Protein AF-A0A2N3DDF2-F1 (afdb_monomer_lite)

Sequence (74 aa):
MISFEMTDATTYDQLQIYLDQQGLTDLLAQLKFLSDRRTDHVHLMAESWGGSHLREEPISVEAVPIRHVKVCLV

Secondary structure (DSSP, 8-state):
-EEEEES-TTT---EEEEE-HHHHHHHHHHHHHHHTTS-SEEEEE-GGGT-SSB-SS-SSTTSEE--EEEEE--

Structure (mmCIF, N/CA/C/O backbone):
data_AF-A0A2N3DDF2-F1
#
_entry.id   AF-A0A2N3DDF2-F1
#
loop_
_atom_site.group_PDB
_atom_site.id
_atom_site.type_symbol
_atom_site.label_atom_id
_atom_site.label_alt_id
_atom_site.label_comp_id
_atom_site.label_asym_id
_atom_site.label_entity_id
_atom_site.label_seq_id
_atom_site.pdbx_PDB_ins_code
_atom_site.Cartn_x
_atom_site.Cartn_y
_atom_site.Cartn_z
_atom_site.occupancy
_atom_s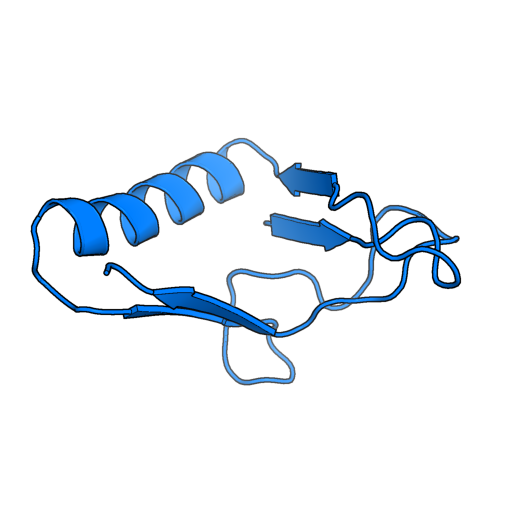ite.B_iso_or_equiv
_atom_site.auth_seq_id
_atom_site.auth_comp_id
_atom_site.auth_asym_id
_atom_site.auth_atom_id
_atom_site.pdbx_PDB_model_num
ATOM 1 N N . MET A 1 1 ? 10.050 3.890 2.453 1.00 87.44 1 MET A N 1
ATOM 2 C CA . MET A 1 1 ? 9.081 4.188 1.372 1.00 87.44 1 MET A CA 1
ATOM 3 C C . MET A 1 1 ? 8.503 2.890 0.811 1.00 87.44 1 MET A C 1
ATOM 5 O O . MET A 1 1 ? 9.242 1.914 0.733 1.00 87.44 1 MET A O 1
ATOM 9 N N . ILE A 1 2 ? 7.206 2.846 0.482 1.00 95.12 2 ILE A N 1
ATOM 10 C CA . ILE A 1 2 ? 6.481 1.608 0.128 1.00 95.12 2 ILE A CA 1
ATOM 11 C C . ILE A 1 2 ? 6.199 1.560 -1.382 1.00 95.12 2 ILE A C 1
ATOM 13 O O . ILE A 1 2 ? 5.897 2.585 -1.980 1.00 95.12 2 ILE A O 1
ATOM 17 N N . SER A 1 3 ? 6.253 0.387 -2.006 1.00 94.62 3 SER A N 1
ATOM 18 C CA . SER A 1 3 ? 5.812 0.153 -3.385 1.00 94.62 3 SER A CA 1
ATOM 19 C C . SER A 1 3 ? 4.857 -1.035 -3.425 1.00 94.62 3 SER A C 1
ATOM 21 O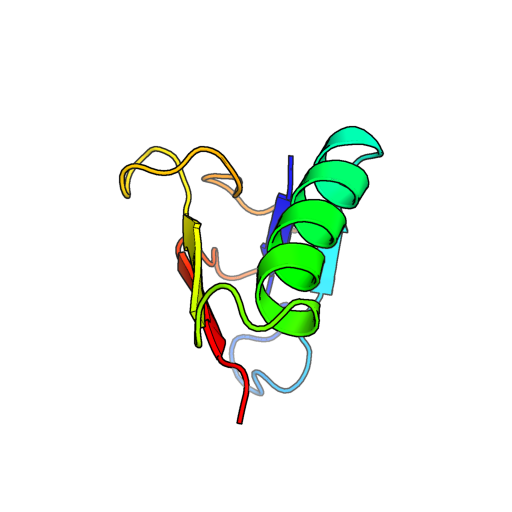 O . SER A 1 3 ? 5.181 -2.098 -2.897 1.00 94.62 3 SER A O 1
ATOM 23 N N . PHE A 1 4 ? 3.680 -0.844 -4.019 1.00 93.44 4 PHE A N 1
ATOM 24 C CA . PHE A 1 4 ? 2.702 -1.900 -4.277 1.00 93.44 4 PHE A CA 1
ATOM 25 C C . PHE A 1 4 ? 2.744 -2.219 -5.767 1.00 93.44 4 PHE A C 1
ATOM 27 O O . PHE A 1 4 ? 2.528 -1.337 -6.597 1.00 93.44 4 PHE A O 1
ATOM 34 N N . GLU A 1 5 ? 3.042 -3.467 -6.100 1.00 91.94 5 GLU A N 1
ATOM 35 C CA . GLU A 1 5 ? 3.378 -3.864 -7.463 1.00 91.94 5 GLU A CA 1
ATOM 36 C C . GLU A 1 5 ? 2.617 -5.117 -7.873 1.00 91.94 5 GLU A C 1
ATOM 38 O O . GLU A 1 5 ? 2.610 -6.125 -7.165 1.00 91.94 5 GLU A O 1
ATOM 43 N N . MET A 1 6 ? 1.996 -5.052 -9.049 1.00 89.12 6 MET A N 1
ATOM 44 C CA . MET A 1 6 ? 1.430 -6.215 -9.727 1.00 89.12 6 MET A CA 1
ATOM 45 C C . MET A 1 6 ? 2.402 -6.630 -10.825 1.00 89.12 6 MET A C 1
ATOM 47 O O . MET A 1 6 ? 2.647 -5.861 -11.754 1.00 89.12 6 MET A O 1
ATOM 51 N N . THR A 1 7 ? 2.978 -7.823 -10.687 1.00 75.44 7 THR A N 1
ATOM 52 C CA . THR A 1 7 ? 4.044 -8.338 -11.562 1.00 75.44 7 THR A CA 1
ATOM 53 C C . THR A 1 7 ? 3.531 -9.050 -12.811 1.00 75.44 7 THR A C 1
ATOM 55 O O . THR A 1 7 ? 4.308 -9.306 -13.719 1.00 75.44 7 THR A O 1
ATOM 58 N N . ASP A 1 8 ? 2.235 -9.353 -12.882 1.00 74.06 8 ASP A N 1
ATOM 59 C CA . ASP A 1 8 ? 1.597 -9.904 -14.076 1.00 74.06 8 ASP A CA 1
ATOM 60 C C . ASP A 1 8 ? 0.328 -9.109 -14.384 1.00 74.06 8 ASP A C 1
ATOM 62 O O . ASP A 1 8 ? -0.688 -9.213 -13.694 1.00 74.06 8 ASP A O 1
ATOM 66 N N . ALA A 1 9 ? 0.408 -8.290 -15.433 1.00 65.38 9 ALA A N 1
ATOM 67 C CA . ALA A 1 9 ? -0.694 -7.457 -15.894 1.00 65.38 9 ALA A CA 1
ATOM 68 C C . ALA A 1 9 ? -1.810 -8.249 -16.599 1.00 65.38 9 ALA A C 1
ATOM 70 O O . ALA A 1 9 ? -2.781 -7.657 -17.056 1.00 65.38 9 ALA A O 1
ATOM 71 N N . THR A 1 10 ? -1.667 -9.564 -16.759 1.00 69.56 10 THR A N 1
ATOM 72 C CA . THR A 1 10 ? -2.687 -10.404 -17.396 1.00 69.56 10 THR A CA 1
ATOM 73 C C . THR A 1 10 ? -3.513 -11.175 -16.380 1.00 69.56 10 THR A C 1
ATOM 75 O O . THR A 1 10 ? -4.719 -11.322 -16.573 1.00 69.56 10 THR A O 1
ATOM 78 N N . THR A 1 11 ? -2.894 -11.619 -15.286 1.00 71.38 11 THR A N 1
ATOM 79 C CA . THR A 1 11 ? -3.577 -12.378 -14.231 1.00 71.38 11 THR A CA 1
ATOM 80 C C . THR A 1 11 ? -3.956 -11.508 -13.040 1.00 71.38 11 THR A C 1
ATOM 82 O O . THR A 1 11 ? -5.007 -11.729 -12.452 1.00 71.38 11 THR A O 1
ATOM 85 N N . TYR A 1 12 ? -3.155 -10.488 -12.700 1.00 73.06 12 TYR A N 1
ATOM 86 C CA . TYR A 1 12 ? -3.343 -9.641 -11.513 1.00 73.06 12 TYR A CA 1
ATOM 87 C C . TYR A 1 12 ? -3.552 -10.431 -10.199 1.00 73.06 12 TYR A C 1
ATOM 89 O O . TYR A 1 12 ? -4.085 -9.896 -9.228 1.00 73.06 12 TYR A O 1
ATOM 97 N N . ASP A 1 13 ? -3.108 -11.692 -10.146 1.00 82.50 13 ASP A N 1
ATOM 98 C CA . ASP A 1 13 ? -3.376 -12.602 -9.023 1.00 82.50 13 ASP A CA 1
ATOM 99 C C . ASP A 1 13 ? -2.396 -12.418 -7.856 1.00 82.50 13 ASP A C 1
ATOM 101 O O . ASP A 1 13 ? -2.637 -12.887 -6.741 1.00 82.50 13 ASP A O 1
ATOM 105 N N . GLN A 1 14 ? -1.274 -11.735 -8.098 1.00 85.44 14 GLN A N 1
ATOM 106 C CA . GLN A 1 14 ? -0.234 -11.521 -7.103 1.00 85.44 14 GLN A CA 1
ATOM 107 C C . GLN A 1 14 ? 0.075 -10.036 -6.921 1.00 85.44 14 GLN A C 1
ATOM 109 O O . GLN A 1 14 ? 0.449 -9.332 -7.859 1.00 85.44 14 GLN A O 1
ATOM 114 N N . LEU A 1 15 ? -0.002 -9.597 -5.665 1.00 88.88 15 LEU A N 1
ATOM 115 C CA . LEU A 1 15 ? 0.496 -8.309 -5.206 1.00 88.88 15 LEU A CA 1
ATOM 116 C C . LEU A 1 15 ? 1.811 -8.517 -4.454 1.00 88.88 15 LEU A C 1
ATOM 118 O O . LEU A 1 15 ? 1.867 -9.264 -3.475 1.00 88.88 15 LEU A O 1
ATOM 122 N N . GLN A 1 16 ? 2.854 -7.817 -4.881 1.00 91.62 16 GLN A N 1
ATOM 123 C CA . GLN A 1 16 ? 4.114 -7.717 -4.157 1.00 91.62 16 GLN A CA 1
ATOM 124 C C . GLN A 1 16 ? 4.189 -6.353 -3.473 1.00 91.62 16 GLN A C 1
ATOM 126 O O . GLN A 1 16 ? 3.835 -5.331 -4.061 1.00 91.62 16 GLN A O 1
ATOM 131 N N . ILE A 1 17 ? 4.625 -6.336 -2.212 1.00 94.06 17 ILE A N 1
ATOM 132 C CA . ILE A 1 17 ? 4.804 -5.102 -1.445 1.00 94.06 17 ILE A CA 1
ATOM 133 C C . ILE A 1 17 ? 6.279 -4.988 -1.085 1.00 94.06 17 ILE A C 1
ATOM 135 O O . ILE A 1 17 ? 6.797 -5.779 -0.295 1.00 94.06 17 ILE A O 1
ATOM 139 N N . TYR A 1 18 ? 6.946 -3.991 -1.652 1.00 95.06 18 TYR A N 1
ATOM 140 C CA . TYR A 1 18 ? 8.325 -3.670 -1.323 1.00 95.06 18 TYR A CA 1
ATOM 141 C C . TYR A 1 18 ? 8.369 -2.494 -0.364 1.00 95.06 18 TYR A C 1
ATOM 143 O O . TYR A 1 18 ? 7.686 -1.490 -0.553 1.00 95.06 18 TYR A O 1
ATOM 151 N N . LEU A 1 19 ? 9.186 -2.600 0.673 1.00 95.69 19 LEU A N 1
ATOM 152 C CA . LEU A 1 19 ? 9.291 -1.579 1.703 1.00 95.69 19 LEU A CA 1
ATOM 153 C C . LEU A 1 19 ? 10.61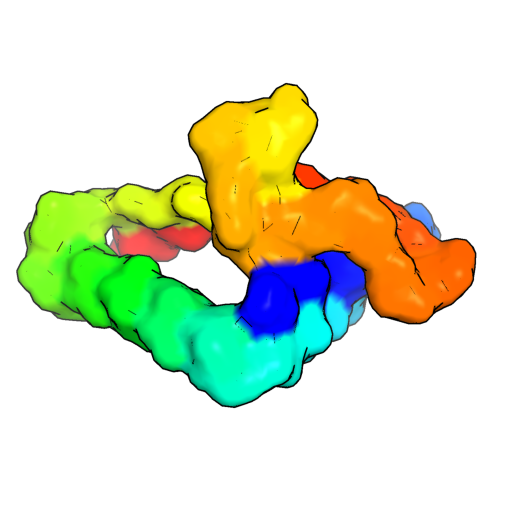9 -1.698 2.440 1.00 95.69 19 LEU A C 1
ATOM 155 O O . LEU A 1 19 ? 11.114 -2.794 2.696 1.00 95.69 19 LEU A O 1
ATOM 159 N N . ASP A 1 20 ? 11.180 -0.546 2.787 1.00 95.44 20 ASP A N 1
ATOM 160 C CA . ASP A 1 20 ? 12.266 -0.443 3.756 1.00 95.44 20 ASP A CA 1
ATOM 161 C C . ASP A 1 20 ? 11.714 -0.424 5.196 1.00 95.44 20 ASP A C 1
ATOM 163 O O . ASP A 1 20 ? 10.503 -0.475 5.433 1.00 95.44 20 ASP A O 1
ATOM 167 N N . GLN A 1 21 ? 12.608 -0.323 6.182 1.00 96.62 21 GLN A N 1
ATOM 168 C CA . GLN A 1 21 ? 12.229 -0.306 7.596 1.00 96.62 21 GLN A CA 1
ATOM 169 C C . GLN A 1 21 ? 11.290 0.861 7.958 1.00 96.62 21 GLN A C 1
ATOM 171 O O . GLN A 1 21 ? 10.400 0.703 8.801 1.00 96.62 21 GLN A O 1
ATOM 176 N N . GLN A 1 22 ? 11.462 2.027 7.326 1.00 95.56 22 GLN A N 1
ATOM 177 C CA . GLN A 1 22 ? 10.586 3.178 7.551 1.00 95.56 22 GLN A CA 1
ATOM 178 C C . GLN A 1 22 ? 9.198 2.914 6.957 1.00 95.56 22 GLN A C 1
ATOM 180 O O . GLN A 1 22 ? 8.199 3.087 7.643 1.00 95.56 22 GLN A O 1
ATOM 185 N N . GLY A 1 23 ? 9.136 2.389 5.732 1.00 95.62 23 GLY A N 1
ATOM 186 C CA . GLY A 1 23 ? 7.893 2.011 5.064 1.00 95.62 23 GLY A CA 1
ATOM 187 C C . GLY A 1 23 ? 7.118 0.939 5.829 1.00 95.62 23 GLY A C 1
ATOM 188 O O . GLY A 1 23 ? 5.895 1.022 5.911 1.00 95.62 23 GLY A O 1
ATOM 189 N N . LEU A 1 24 ? 7.809 -0.021 6.455 1.00 97.25 24 LEU A N 1
ATOM 190 C CA . LEU A 1 24 ? 7.172 -0.981 7.363 1.00 97.25 24 LEU A CA 1
ATOM 191 C C . LEU A 1 24 ? 6.513 -0.283 8.549 1.00 97.25 24 LEU A C 1
ATOM 193 O O . LEU A 1 24 ? 5.368 -0.573 8.888 1.00 97.25 24 LEU A O 1
ATOM 197 N N . THR A 1 25 ? 7.243 0.638 9.172 1.00 97.25 25 THR A N 1
ATOM 198 C CA . THR A 1 25 ? 6.763 1.394 10.332 1.00 97.25 25 THR A CA 1
ATOM 199 C C . THR A 1 25 ? 5.539 2.236 9.965 1.00 97.25 25 THR A C 1
ATOM 201 O O . THR A 1 25 ? 4.541 2.209 10.685 1.00 97.25 25 THR A O 1
ATOM 204 N N . ASP A 1 26 ? 5.575 2.911 8.816 1.00 95.56 26 ASP A N 1
ATOM 205 C CA . ASP A 1 26 ? 4.471 3.736 8.322 1.00 95.56 26 ASP A CA 1
ATOM 206 C C . ASP A 1 26 ? 3.233 2.884 8.010 1.00 95.56 26 ASP A C 1
ATOM 208 O O . ASP A 1 26 ? 2.124 3.222 8.430 1.00 95.56 26 ASP A O 1
ATOM 212 N N . LEU A 1 27 ? 3.412 1.741 7.336 1.00 96.69 27 LEU A N 1
ATOM 213 C CA . LEU A 1 27 ? 2.317 0.816 7.036 1.00 96.69 27 LEU A CA 1
ATOM 214 C C . LEU A 1 27 ? 1.661 0.298 8.320 1.00 96.69 27 LEU A C 1
ATOM 216 O O . LEU A 1 27 ? 0.437 0.325 8.444 1.00 96.69 27 LEU A O 1
ATOM 220 N N . LEU A 1 28 ? 2.464 -0.128 9.299 1.00 97.81 28 LEU A N 1
ATOM 221 C CA . LEU A 1 28 ? 1.960 -0.592 10.591 1.00 97.81 28 LEU A CA 1
ATOM 222 C C . LEU A 1 28 ? 1.188 0.501 11.333 1.00 97.81 28 LEU A C 1
ATOM 224 O O . LEU A 1 28 ? 0.154 0.206 11.930 1.00 97.81 28 LEU A O 1
ATOM 228 N N . ALA A 1 29 ? 1.642 1.756 11.276 1.00 96.62 29 ALA A N 1
ATOM 229 C CA . ALA A 1 29 ? 0.913 2.870 11.869 1.00 96.62 29 ALA A CA 1
ATOM 230 C C . ALA A 1 29 ? -0.478 3.021 11.234 1.00 96.62 29 ALA A C 1
ATOM 232 O O . ALA A 1 29 ? -1.468 3.071 11.962 1.00 96.62 29 ALA A O 1
ATOM 233 N N . GLN A 1 30 ? -0.579 3.010 9.901 1.00 96.75 30 GLN A N 1
ATOM 234 C CA . GLN A 1 30 ? -1.862 3.118 9.188 1.00 96.75 30 GLN A CA 1
ATOM 235 C C . GLN A 1 30 ? -2.804 1.949 9.511 1.00 96.75 30 GLN A C 1
ATOM 237 O O . GLN A 1 30 ? -3.978 2.158 9.820 1.00 96.75 30 GLN A O 1
ATOM 242 N N . LEU A 1 31 ? -2.284 0.719 9.534 1.00 97.31 31 LEU A N 1
ATOM 243 C CA . LEU A 1 31 ? -3.058 -0.458 9.938 1.00 97.31 31 LEU A CA 1
ATOM 244 C C . LEU A 1 31 ? -3.496 -0.384 11.407 1.00 97.31 31 LEU A C 1
ATOM 246 O O . LEU A 1 31 ? -4.584 -0.844 11.746 1.00 97.31 31 LEU A O 1
ATOM 250 N N . LYS A 1 32 ? -2.699 0.248 12.274 1.00 97.88 32 LYS A N 1
ATOM 251 C CA . LYS A 1 32 ? -3.068 0.478 13.672 1.00 97.88 32 LYS A CA 1
ATOM 252 C C . LYS A 1 32 ? -4.222 1.473 13.826 1.00 97.88 32 LYS A C 1
ATOM 254 O O . LYS A 1 32 ? -5.087 1.263 14.673 1.00 97.88 32 LYS A O 1
ATOM 259 N N . PHE A 1 33 ? -4.296 2.523 13.002 1.00 96.75 33 PHE A N 1
ATOM 260 C CA . PHE A 1 33 ? -5.469 3.413 12.989 1.00 96.75 33 PHE A CA 1
ATOM 261 C C . PHE A 1 33 ? -6.760 2.644 12.683 1.00 96.75 33 PHE A C 1
ATOM 263 O O . PHE A 1 33 ? -7.785 2.901 13.322 1.00 96.75 33 PHE A O 1
ATOM 270 N N . LEU A 1 34 ? -6.693 1.686 11.752 1.00 97.25 34 LEU A N 1
ATOM 271 C CA . LEU A 1 34 ? -7.804 0.783 11.455 1.00 97.25 34 LEU A CA 1
ATOM 272 C C . LEU A 1 34 ? -8.099 -0.145 12.635 1.00 97.25 34 LEU A C 1
ATOM 274 O O . LEU A 1 34 ? -9.234 -0.191 13.099 1.00 97.25 34 LEU A O 1
ATOM 278 N N . SER A 1 35 ? -7.096 -0.849 13.172 1.00 97.38 35 SER A N 1
ATOM 279 C CA . SER A 1 35 ? -7.312 -1.805 14.270 1.00 97.38 35 SER A CA 1
ATOM 280 C C . SER A 1 35 ? -7.913 -1.150 15.512 1.00 97.38 35 SER A C 1
ATOM 282 O O . SER A 1 35 ? -8.769 -1.732 16.173 1.00 97.38 35 SER A O 1
ATOM 284 N N . ASP A 1 36 ? -7.497 0.084 15.802 1.00 97.69 36 ASP A N 1
ATOM 285 C CA . ASP A 1 36 ? -7.986 0.876 16.930 1.00 97.69 36 ASP A CA 1
ATOM 286 C C . ASP A 1 36 ? -9.363 1.520 16.640 1.00 97.69 36 ASP A C 1
ATOM 288 O O . ASP A 1 36 ? -9.862 2.301 17.451 1.00 97.69 36 ASP A O 1
ATOM 292 N N . ARG A 1 37 ? -9.983 1.216 15.486 1.00 95.81 37 ARG A N 1
ATOM 293 C CA . ARG A 1 37 ? -11.274 1.744 15.004 1.00 95.81 37 ARG A CA 1
ATOM 294 C C . ARG A 1 37 ? -11.352 3.272 14.987 1.00 95.81 37 ARG A C 1
ATOM 296 O O . ARG A 1 37 ? -12.412 3.856 15.201 1.00 95.81 37 ARG A O 1
ATOM 303 N N . ARG A 1 38 ? -10.226 3.937 14.722 1.00 96.50 38 ARG A N 1
ATOM 304 C CA . ARG A 1 38 ? -10.163 5.405 14.613 1.00 96.50 38 ARG A CA 1
ATOM 305 C C . ARG A 1 38 ? -10.669 5.918 13.264 1.00 96.50 38 ARG A C 1
ATOM 307 O O . ARG A 1 38 ? -10.974 7.099 13.144 1.00 96.50 38 ARG A O 1
ATOM 314 N N . THR A 1 39 ? -10.719 5.038 12.271 1.00 96.88 39 THR A N 1
ATOM 315 C CA . THR A 1 39 ? -11.260 5.246 10.926 1.00 96.88 39 THR A CA 1
ATOM 316 C C . THR A 1 39 ? -11.699 3.888 10.371 1.00 96.88 39 THR A C 1
ATOM 318 O O . THR A 1 39 ? -11.250 2.848 10.857 1.00 96.88 39 THR A O 1
ATOM 321 N N . ASP A 1 40 ? -12.569 3.886 9.368 1.00 96.50 40 ASP A N 1
ATOM 322 C CA . ASP A 1 40 ? -13.002 2.699 8.620 1.00 96.50 40 ASP A CA 1
ATOM 323 C C . ASP A 1 40 ? -12.148 2.455 7.364 1.00 96.50 40 ASP A C 1
ATOM 325 O O . ASP A 1 40 ? -12.205 1.382 6.767 1.00 96.50 40 ASP A O 1
ATOM 329 N N . HIS A 1 41 ? -11.324 3.424 6.960 1.00 97.50 41 HIS A N 1
ATOM 330 C CA . HIS A 1 41 ? -10.384 3.265 5.858 1.00 97.50 41 HIS A CA 1
ATOM 331 C C . HIS A 1 41 ? -9.148 4.159 5.989 1.00 97.50 41 HIS A C 1
ATOM 333 O O . HIS A 1 41 ? -9.166 5.199 6.650 1.00 97.50 41 HIS A O 1
ATOM 339 N N . VAL A 1 42 ? -8.074 3.758 5.310 1.00 97.25 42 VAL A N 1
ATOM 340 C CA . VAL A 1 42 ? -6.842 4.541 5.137 1.00 97.25 42 VAL A CA 1
ATOM 341 C C . VAL A 1 42 ? -6.436 4.574 3.668 1.00 97.25 42 VAL A C 1
ATOM 343 O O . VAL A 1 42 ? -6.759 3.667 2.895 1.00 97.25 42 VAL A O 1
ATOM 346 N N . HIS A 1 43 ? -5.717 5.628 3.293 1.00 97.12 43 HIS A N 1
ATOM 347 C CA . HIS A 1 43 ? -5.203 5.836 1.946 1.00 97.12 43 HIS A CA 1
ATOM 348 C C . HIS A 1 43 ? -3.680 5.947 1.970 1.00 97.12 43 HIS A C 1
ATOM 350 O O . HIS A 1 43 ? -3.123 6.828 2.622 1.00 97.12 43 HIS A O 1
ATOM 356 N N . LEU A 1 44 ? -3.019 5.086 1.206 1.00 96.44 44 LEU A N 1
ATOM 357 C CA . LEU A 1 44 ? -1.606 5.204 0.873 1.00 96.44 44 LEU A CA 1
ATOM 358 C C . LEU A 1 44 ? -1.535 5.761 -0.549 1.00 96.44 44 LEU A C 1
ATOM 360 O O . LEU A 1 44 ? -2.164 5.220 -1.457 1.00 96.44 44 LEU A O 1
ATOM 364 N N . MET A 1 45 ? -0.824 6.867 -0.738 1.00 96.62 45 MET A N 1
ATOM 365 C CA . MET A 1 45 ? -0.735 7.571 -2.020 1.00 96.62 45 MET A CA 1
ATOM 366 C C . MET A 1 45 ? 0.709 7.958 -2.312 1.00 96.62 45 MET A C 1
ATOM 368 O O . MET A 1 45 ? 1.484 8.189 -1.374 1.00 96.62 45 MET A O 1
ATOM 372 N N . ALA A 1 46 ? 1.036 8.018 -3.600 1.00 95.62 46 ALA A N 1
ATOM 373 C CA . ALA A 1 46 ? 2.264 8.621 -4.104 1.00 95.62 46 ALA A CA 1
ATOM 374 C C . ALA A 1 46 ? 2.161 10.162 -4.089 1.00 95.62 46 ALA A C 1
ATOM 376 O O . ALA A 1 46 ? 1.069 10.718 -3.921 1.00 95.62 46 ALA A O 1
ATOM 377 N N . GLU A 1 47 ? 3.284 10.857 -4.253 1.00 94.38 47 GLU A N 1
ATOM 378 C CA . GLU A 1 47 ? 3.373 12.326 -4.195 1.00 94.38 47 GLU A CA 1
ATOM 379 C C . GLU A 1 47 ? 2.544 13.018 -5.276 1.00 94.38 47 GLU A C 1
ATOM 381 O O . GLU A 1 47 ? 1.830 13.982 -4.996 1.00 94.38 47 GLU A O 1
ATOM 386 N N . SER A 1 48 ? 2.536 12.471 -6.488 1.00 94.50 48 SER A N 1
ATOM 387 C CA . SER A 1 48 ? 1.742 12.939 -7.623 1.00 94.50 48 SER A CA 1
ATOM 388 C C . SER A 1 48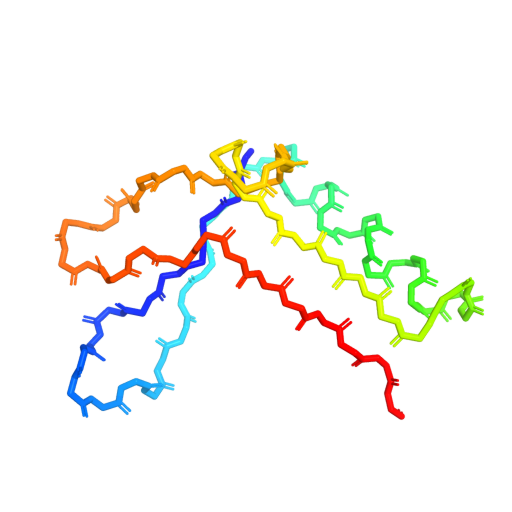 ? 0.233 12.886 -7.357 1.00 94.50 48 SER A C 1
ATOM 390 O O . SER A 1 48 ? -0.541 13.546 -8.049 1.00 94.50 48 SER A O 1
ATOM 392 N N . TRP A 1 49 ? -0.188 12.124 -6.343 1.00 93.69 49 TRP A N 1
ATOM 393 C CA . TRP A 1 49 ? -1.573 11.977 -5.890 1.00 93.69 49 TRP A CA 1
ATOM 394 C C . TRP A 1 49 ? -1.806 12.614 -4.509 1.00 93.69 49 TRP A C 1
ATOM 396 O O . TRP A 1 49 ? -2.842 12.395 -3.885 1.00 93.69 49 TRP A O 1
ATOM 406 N N . GLY A 1 50 ? -0.859 13.423 -4.022 1.00 92.31 50 GLY A N 1
ATOM 407 C CA . GLY A 1 50 ? -0.978 14.166 -2.767 1.00 92.31 50 GLY A CA 1
ATOM 408 C C . GLY A 1 50 ? -0.686 13.350 -1.505 1.00 92.31 50 GLY A C 1
ATOM 409 O O . GLY A 1 50 ? -1.088 13.756 -0.415 1.00 92.31 50 GLY A O 1
ATOM 410 N N . GLY A 1 51 ? -0.019 12.199 -1.629 1.00 92.25 51 GLY A N 1
ATOM 411 C CA . GLY A 1 51 ? 0.496 11.421 -0.500 1.00 92.25 51 GLY A CA 1
ATOM 412 C C . GLY A 1 51 ? 2.017 11.451 -0.389 1.00 92.25 51 GLY A C 1
ATOM 413 O O . GLY A 1 51 ? 2.694 12.183 -1.091 1.00 92.25 51 GLY A O 1
ATOM 414 N N . SER A 1 52 ? 2.564 10.636 0.507 1.00 93.50 52 SER A N 1
ATOM 415 C CA . SER A 1 52 ? 4.016 10.443 0.662 1.00 93.50 52 SER A CA 1
ATOM 416 C C . SER A 1 52 ? 4.381 9.002 1.036 1.00 93.50 52 SER A C 1
ATOM 418 O O . SER A 1 52 ? 5.516 8.699 1.398 1.00 93.50 52 SER A O 1
ATOM 420 N N . HIS A 1 53 ? 3.402 8.097 0.985 1.00 94.12 53 HIS A N 1
ATOM 421 C CA . HIS A 1 53 ? 3.551 6.727 1.471 1.00 94.12 53 HIS A CA 1
ATOM 422 C C . HIS A 1 53 ? 4.123 5.813 0.386 1.00 94.12 53 HIS A C 1
ATOM 424 O O . HIS A 1 53 ? 4.925 4.918 0.677 1.00 94.12 53 HIS A O 1
ATOM 430 N N . LEU A 1 54 ? 3.679 6.030 -0.856 1.00 95.00 54 LEU A N 1
ATOM 431 C CA . LEU A 1 54 ? 3.994 5.180 -1.996 1.00 95.00 54 LEU A CA 1
ATOM 432 C C . LEU A 1 54 ? 5.071 5.802 -2.883 1.00 95.00 54 LEU A C 1
ATOM 434 O O . LEU A 1 54 ? 5.170 7.023 -2.993 1.00 95.00 54 LEU A O 1
ATOM 438 N N . ARG A 1 55 ? 5.855 4.951 -3.545 1.00 93.12 55 ARG A N 1
ATOM 439 C CA . ARG A 1 55 ? 6.745 5.367 -4.632 1.00 93.12 55 ARG A CA 1
ATOM 440 C C . ARG A 1 55 ? 5.934 5.759 -5.867 1.00 93.12 55 ARG A C 1
ATOM 442 O O . ARG A 1 55 ? 4.873 5.199 -6.127 1.00 93.12 55 ARG A O 1
ATOM 449 N N . GLU A 1 56 ? 6.481 6.683 -6.651 1.00 91.94 56 GLU A N 1
ATOM 450 C CA . GLU A 1 56 ? 5.956 7.017 -7.984 1.00 91.94 56 GLU A CA 1
ATOM 451 C C . GLU A 1 56 ? 6.187 5.902 -9.002 1.00 91.94 56 GLU A C 1
ATOM 453 O O . GLU A 1 56 ? 5.334 5.634 -9.851 1.00 91.94 56 GLU A O 1
ATOM 458 N N . GLU A 1 57 ? 7.355 5.274 -8.885 1.00 92.06 57 GLU A N 1
ATOM 459 C CA . GLU A 1 57 ? 7.877 4.288 -9.817 1.00 92.06 57 GLU A CA 1
ATOM 460 C C . GLU A 1 57 ? 8.062 2.942 -9.106 1.00 92.06 57 GLU A C 1
ATOM 462 O O . GLU A 1 57 ? 8.512 2.915 -7.948 1.00 92.06 57 GLU A O 1
ATOM 467 N N . PRO A 1 58 ? 7.738 1.828 -9.785 1.00 91.25 58 PRO A N 1
ATOM 468 C CA . PRO A 1 58 ? 7.909 0.498 -9.231 1.00 91.25 58 PRO A CA 1
ATOM 469 C C . PRO A 1 58 ? 9.399 0.150 -9.098 1.00 91.25 58 PRO A C 1
ATOM 471 O O . PRO A 1 58 ? 10.272 0.729 -9.747 1.00 91.25 58 PRO A O 1
ATOM 474 N N . ILE A 1 59 ? 9.699 -0.809 -8.228 1.00 91.50 59 ILE A N 1
ATOM 475 C CA . ILE A 1 59 ? 11.018 -1.423 -8.095 1.00 91.50 59 ILE A CA 1
ATOM 476 C C . ILE A 1 59 ? 11.240 -2.420 -9.228 1.00 91.50 59 ILE A C 1
ATOM 478 O O . ILE A 1 59 ? 12.319 -2.439 -9.821 1.00 91.50 59 ILE A O 1
ATOM 482 N N . SER A 1 60 ? 10.238 -3.247 -9.528 1.00 88.12 60 SER A N 1
ATOM 483 C CA . SER A 1 60 ? 10.289 -4.166 -10.655 1.00 88.12 60 SER A CA 1
ATOM 484 C C . SER A 1 60 ? 9.991 -3.436 -11.960 1.00 88.12 60 SER A C 1
ATOM 486 O O . SER A 1 60 ? 8.993 -2.730 -12.089 1.00 88.12 60 SER A O 1
ATOM 488 N N . VAL A 1 61 ? 10.840 -3.658 -12.963 1.00 84.00 61 VAL A N 1
ATOM 489 C CA . VAL A 1 61 ? 10.699 -3.065 -14.305 1.00 84.00 61 VAL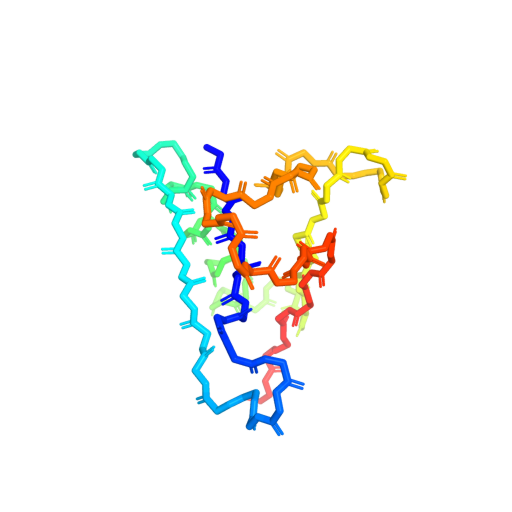 A CA 1
ATOM 490 C C . VAL A 1 61 ? 9.457 -3.591 -15.034 1.00 84.00 61 VAL A C 1
ATOM 492 O O . VAL A 1 61 ? 8.912 -2.915 -15.901 1.00 84.00 61 VAL A O 1
ATOM 495 N N . GLU A 1 62 ? 8.999 -4.789 -14.679 1.00 84.31 62 GLU A N 1
ATOM 496 C CA . GLU A 1 62 ? 7.848 -5.448 -15.306 1.00 84.31 62 GLU A CA 1
ATOM 497 C C . GLU A 1 62 ? 6.525 -5.130 -14.593 1.00 84.31 62 GLU A C 1
ATOM 499 O O . GLU A 1 62 ? 5.458 -5.527 -15.060 1.00 84.31 62 GLU A O 1
ATOM 504 N N . ALA A 1 63 ? 6.574 -4.419 -13.462 1.00 86.00 63 ALA A N 1
ATOM 505 C CA . ALA A 1 63 ? 5.391 -4.149 -12.664 1.00 86.00 63 ALA A CA 1
ATOM 506 C C . ALA A 1 63 ? 4.589 -2.942 -13.162 1.00 86.00 63 ALA A C 1
ATOM 508 O O . ALA A 1 63 ? 5.124 -1.929 -13.616 1.00 86.00 63 ALA A O 1
ATOM 509 N N . VAL A 1 64 ? 3.270 -3.027 -12.984 1.00 83.75 64 VAL A N 1
ATOM 510 C CA . VAL A 1 64 ? 2.376 -1.876 -13.148 1.00 83.75 64 VAL A CA 1
ATOM 511 C C . VAL A 1 64 ? 2.427 -1.014 -11.877 1.00 83.75 64 VAL A C 1
ATOM 513 O O . VAL A 1 64 ? 2.201 -1.550 -10.787 1.00 83.75 64 VAL A O 1
ATOM 516 N N . PRO A 1 65 ? 2.673 0.309 -11.975 1.00 80.50 65 PRO A N 1
ATOM 517 C CA . PRO A 1 65 ? 2.724 1.185 -10.807 1.00 80.50 65 PRO A CA 1
ATOM 518 C C . PRO A 1 65 ? 1.347 1.354 -10.158 1.00 80.50 65 PRO A C 1
ATOM 520 O O . PRO A 1 65 ? 0.394 1.789 -10.810 1.00 80.50 65 PRO A O 1
ATOM 523 N N . ILE A 1 66 ? 1.256 1.106 -8.849 1.00 90.44 66 ILE A N 1
ATOM 524 C CA . ILE A 1 66 ? 0.083 1.449 -8.037 1.00 90.44 66 ILE A CA 1
ATOM 525 C C . ILE A 1 66 ? 0.389 2.707 -7.221 1.00 90.44 66 ILE A C 1
ATOM 527 O O . ILE A 1 66 ? 1.129 2.669 -6.241 1.00 90.44 66 ILE A O 1
ATOM 531 N N . ARG A 1 67 ? -0.229 3.829 -7.604 1.00 94.12 67 ARG A N 1
ATOM 532 C CA . ARG A 1 67 ? -0.038 5.143 -6.954 1.00 94.12 67 ARG A CA 1
ATOM 533 C C . ARG A 1 67 ? -1.062 5.453 -5.862 1.00 94.12 67 ARG A C 1
ATOM 535 O O . ARG A 1 67 ? -0.942 6.464 -5.173 1.00 94.12 67 ARG A O 1
ATOM 542 N N . HIS A 1 68 ? -2.060 4.585 -5.691 1.00 95.69 68 HIS A N 1
ATOM 543 C CA . HIS A 1 68 ? -3.116 4.717 -4.690 1.00 95.69 68 HIS A CA 1
ATOM 544 C C . HIS A 1 68 ? -3.569 3.348 -4.197 1.00 95.69 68 HIS A C 1
ATOM 546 O O . HIS A 1 68 ? -4.041 2.525 -4.976 1.00 95.69 68 HIS A O 1
ATOM 552 N N . VAL A 1 69 ? -3.464 3.126 -2.890 1.00 95.50 69 VAL A N 1
ATOM 553 C CA . VAL A 1 69 ? -3.995 1.942 -2.213 1.00 95.50 69 VAL A CA 1
ATOM 554 C C . VAL A 1 69 ? -4.951 2.407 -1.127 1.00 95.50 69 VAL A C 1
ATOM 556 O O . VAL A 1 69 ? -4.575 3.170 -0.235 1.00 95.50 69 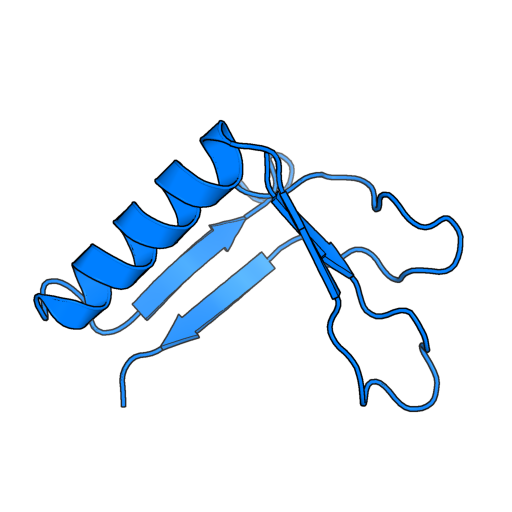VAL A O 1
ATOM 559 N N . LYS A 1 70 ? -6.196 1.936 -1.193 1.00 96.88 70 LYS A N 1
ATOM 560 C CA . LYS A 1 70 ? -7.187 2.115 -0.131 1.00 96.88 70 LYS A CA 1
ATOM 561 C C . LYS A 1 70 ? -7.329 0.805 0.635 1.00 96.88 70 LYS A C 1
ATOM 563 O O . LYS A 1 70 ? -7.624 -0.221 0.031 1.00 96.88 70 LYS A O 1
ATOM 568 N N . VAL A 1 71 ? -7.165 0.853 1.954 1.00 96.69 71 VAL A N 1
ATOM 569 C CA . VAL A 1 71 ? -7.421 -0.289 2.842 1.00 96.69 71 VAL A CA 1
ATOM 570 C C . VAL A 1 71 ? -8.650 0.034 3.677 1.00 96.69 71 VAL A C 1
ATOM 572 O O . VAL A 1 71 ? -8.667 1.057 4.359 1.00 96.69 71 VAL A O 1
ATOM 575 N N . CYS A 1 72 ? -9.673 -0.816 3.605 1.00 97.00 72 CYS A N 1
ATOM 576 C CA . CYS A 1 72 ? -10.928 -0.660 4.340 1.00 97.00 72 CYS A CA 1
ATOM 577 C C . CYS A 1 72 ? -11.033 -1.725 5.436 1.00 97.00 72 CYS A C 1
ATOM 579 O O . CYS A 1 72 ? -10.741 -2.894 5.188 1.00 97.00 72 CYS A O 1
ATOM 581 N N . LEU A 1 73 ? -11.481 -1.326 6.622 1.00 95.44 73 LEU A N 1
ATOM 582 C CA . LEU A 1 73 ? -11.893 -2.231 7.686 1.00 95.44 73 LEU A CA 1
ATOM 583 C C . LEU A 1 73 ? -13.379 -2.564 7.497 1.00 95.44 73 LEU A C 1
ATOM 585 O O . LEU A 1 73 ? -14.198 -1.651 7.392 1.00 95.44 73 LEU A O 1
ATOM 589 N N . VAL A 1 74 ? -13.711 -3.856 7.447 1.00 91.25 74 VAL A N 1
ATOM 590 C CA . VAL A 1 74 ? -15.081 -4.377 7.277 1.00 91.25 74 VAL A CA 1
ATOM 591 C C . VAL A 1 74 ? -15.516 -5.222 8.464 1.00 91.25 74 VAL A C 1
ATOM 593 O O . VAL A 1 74 ? -14.639 -5.871 9.079 1.00 91.25 74 VAL A O 1
#

Radius of gyration: 12.65 Å; chains: 1; bounding box: 27×27×34 Å

pLDDT: mean 91.82, std 7.3, range [65.38, 97.88]

Foldseek 3Di:
DKFWWQLDPVPSPDIDIDDDPVLVVVVVVLVVCCVVVVDQKDKAFPVVGPHPNYHPDHPDPRTDGDGIDMDGHD